Protein AF-A0A534L1S9-F1 (afdb_monomer_lite)

pLDDT: mean 87.45, std 19.12, range [35.06, 98.75]

Secondary structure (DSSP, 8-state):
-B---S-HHHHHHH-TTSPPHHHHHHHHHHHHHTT--EEEE--SPPP--TT--HHHHHHHHHHTTEEEEEE-----TTTHHHHHHHHHTT-TTHHHHTTTT-HHHHHHHHHHHHHHHHHTT-EEEETHHHHHHHTTS---PPP------

Structure (mmCIF, N/CA/C/O backbone):
data_AF-A0A534L1S9-F1
#
_entry.id   AF-A0A534L1S9-F1
#
loop_
_atom_site.group_PDB
_atom_site.id
_atom_site.type_symbol
_atom_site.label_atom_id
_atom_site.label_alt_id
_atom_site.label_comp_id
_atom_site.label_asym_id
_atom_site.label_entity_id
_atom_site.label_seq_id
_atom_site.pdbx_PDB_ins_code
_atom_site.Cartn_x
_atom_site.Cartn_y
_atom_site.Cartn_z
_atom_site.occupancy
_atom_site.B_iso_or_equiv
_atom_site.auth_seq_id
_atom_site.auth_comp_id
_atom_site.auth_asym_id
_atom_site.auth_atom_id
_atom_site.pdbx_PDB_model_num
ATOM 1 N N . MET A 1 1 ? 1.792 -2.959 10.060 1.00 95.06 1 MET A N 1
ATOM 2 C CA . MET A 1 1 ? 2.318 -3.907 9.050 1.00 95.06 1 MET A CA 1
ATOM 3 C C . MET A 1 1 ? 2.570 -3.169 7.739 1.00 95.06 1 MET A C 1
ATOM 5 O O . MET A 1 1 ? 1.811 -2.255 7.459 1.00 95.06 1 MET A O 1
ATOM 9 N N . SER A 1 2 ? 3.602 -3.512 6.959 1.00 96.62 2 SER A N 1
ATOM 10 C CA . SER A 1 2 ? 3.831 -2.890 5.638 1.00 96.62 2 SER A CA 1
ATOM 11 C C . SER A 1 2 ? 3.062 -3.623 4.535 1.00 96.62 2 SER A C 1
ATOM 13 O O . SER A 1 2 ? 3.198 -4.842 4.403 1.00 96.62 2 SER A O 1
ATOM 15 N N . VAL A 1 3 ? 2.268 -2.892 3.754 1.00 97.94 3 VAL A N 1
ATOM 16 C CA . VAL A 1 3 ? 1.510 -3.379 2.590 1.00 97.94 3 VAL A CA 1
ATOM 17 C C . VAL A 1 3 ? 1.558 -2.274 1.523 1.00 97.94 3 VAL A C 1
ATOM 19 O O . VAL A 1 3 ? 0.646 -1.461 1.465 1.00 97.94 3 VAL A O 1
ATOM 22 N N . PRO A 1 4 ? 2.641 -2.161 0.734 1.00 96.50 4 PRO A N 1
ATOM 23 C CA . PRO A 1 4 ? 2.834 -1.038 -0.196 1.00 96.50 4 PRO A CA 1
ATOM 24 C C . PRO A 1 4 ? 1.999 -1.132 -1.484 1.00 96.50 4 PRO A C 1
ATOM 26 O O . PRO A 1 4 ? 1.908 -0.162 -2.235 1.00 96.50 4 PRO A O 1
ATOM 29 N N . THR A 1 5 ? 1.407 -2.300 -1.743 1.00 97.25 5 THR A N 1
ATOM 30 C CA . THR A 1 5 ? 0.548 -2.606 -2.892 1.00 97.25 5 THR A CA 1
ATOM 31 C C . THR A 1 5 ? -0.425 -3.729 -2.532 1.00 97.25 5 THR A C 1
ATOM 33 O O . THR A 1 5 ? -0.144 -4.509 -1.618 1.00 97.25 5 THR A O 1
ATOM 36 N N . LEU A 1 6 ? -1.542 -3.830 -3.257 1.00 97.69 6 LEU A N 1
ATOM 37 C CA . LEU A 1 6 ? -2.399 -5.023 -3.269 1.00 97.69 6 LEU A CA 1
ATOM 38 C C . LEU A 1 6 ? -2.130 -5.944 -4.473 1.00 97.69 6 LEU A C 1
ATOM 40 O O . LEU A 1 6 ? -2.684 -7.037 -4.545 1.00 97.69 6 LEU A O 1
ATOM 44 N N . ASP A 1 7 ? -1.256 -5.544 -5.399 1.00 97.25 7 ASP A N 1
ATOM 45 C CA . ASP A 1 7 ? -0.786 -6.416 -6.474 1.00 97.25 7 ASP A CA 1
ATOM 46 C C . ASP A 1 7 ? 0.334 -7.332 -5.953 1.00 97.25 7 ASP A C 1
ATOM 48 O O . ASP A 1 7 ? 1.492 -6.930 -5.780 1.00 97.25 7 ASP A O 1
ATOM 52 N N . ASP A 1 8 ? -0.010 -8.596 -5.699 1.00 97.25 8 ASP A N 1
ATOM 53 C CA . ASP A 1 8 ? 0.944 -9.576 -5.190 1.00 97.25 8 ASP A CA 1
ATOM 54 C C . ASP A 1 8 ? 2.056 -9.910 -6.204 1.00 97.25 8 ASP A C 1
ATO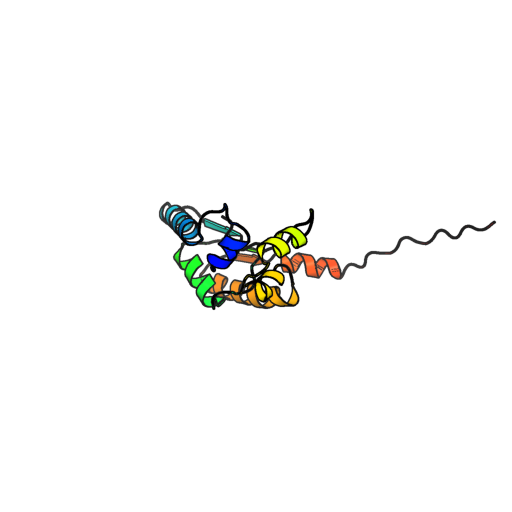M 56 O O . ASP A 1 8 ? 3.147 -10.309 -5.790 1.00 97.25 8 ASP A O 1
ATOM 60 N N . ARG A 1 9 ? 1.850 -9.685 -7.512 1.00 96.88 9 ARG A N 1
ATOM 61 C CA . ARG A 1 9 ? 2.900 -9.834 -8.537 1.00 96.88 9 ARG A CA 1
ATOM 62 C C . ARG A 1 9 ? 3.944 -8.732 -8.391 1.00 96.88 9 ARG A C 1
ATOM 64 O O . ARG A 1 9 ? 5.138 -9.023 -8.378 1.00 96.88 9 ARG A O 1
ATOM 71 N N . ALA A 1 10 ? 3.505 -7.488 -8.198 1.00 97.12 10 ALA A N 1
ATOM 72 C CA . ALA A 1 10 ? 4.401 -6.364 -7.938 1.00 97.12 10 ALA A CA 1
ATOM 73 C C . ALA A 1 10 ? 5.206 -6.571 -6.644 1.00 97.12 10 ALA A C 1
ATOM 75 O O . ALA A 1 10 ? 6.428 -6.397 -6.624 1.00 97.12 10 ALA A O 1
ATOM 76 N N . ARG A 1 11 ? 4.540 -7.038 -5.579 1.00 96.31 11 ARG A N 1
ATOM 77 C CA . ARG A 1 11 ? 5.200 -7.448 -4.330 1.00 96.31 11 ARG A CA 1
ATOM 78 C C . ARG A 1 11 ? 6.196 -8.589 -4.562 1.00 96.31 11 ARG A C 1
ATOM 80 O O . ARG A 1 11 ? 7.273 -8.547 -3.985 1.00 96.31 11 ARG A O 1
ATOM 87 N N . ALA A 1 12 ? 5.898 -9.577 -5.412 1.00 97.06 12 ALA A N 1
ATOM 88 C CA . ALA A 1 12 ? 6.819 -10.687 -5.708 1.00 97.06 12 ALA A CA 1
ATOM 89 C C . ALA A 1 12 ? 8.128 -10.234 -6.341 1.00 97.06 12 ALA A C 1
ATOM 91 O O . ALA A 1 12 ? 9.184 -10.776 -6.020 1.00 97.06 12 ALA A O 1
ATOM 92 N N . LEU A 1 13 ? 8.052 -9.243 -7.227 1.00 96.88 13 LEU A N 1
ATOM 93 C CA . LEU A 1 13 ? 9.214 -8.718 -7.932 1.00 96.88 13 LEU A CA 1
ATOM 94 C C . LEU A 1 13 ? 10.153 -7.962 -6.987 1.00 96.88 13 LEU A C 1
ATOM 96 O O . LEU A 1 13 ? 11.365 -8.179 -7.007 1.00 96.88 13 LEU A O 1
ATOM 100 N N . LEU A 1 14 ? 9.593 -7.082 -6.154 1.00 96.00 14 LEU A N 1
ATOM 101 C CA . LEU A 1 14 ? 10.373 -6.135 -5.350 1.00 96.00 14 LEU A CA 1
ATOM 102 C C . LEU A 1 14 ? 10.615 -6.601 -3.906 1.00 96.00 14 LEU A C 1
ATOM 104 O O . LEU A 1 14 ? 11.622 -6.237 -3.302 1.00 96.00 14 LEU A O 1
ATOM 108 N N . GLU A 1 15 ? 9.746 -7.456 -3.369 1.00 95.56 15 GLU A N 1
ATOM 109 C CA . GLU A 1 15 ? 9.815 -8.015 -2.014 1.00 95.56 15 GLU A CA 1
ATOM 110 C C . GLU A 1 15 ? 9.660 -9.556 -2.024 1.00 95.56 15 GLU A C 1
ATOM 112 O O . GLU A 1 15 ? 8.769 -10.096 -1.358 1.00 95.56 15 GLU A O 1
ATOM 117 N N . PRO A 1 16 ? 10.514 -10.311 -2.746 1.00 94.69 16 PRO A N 1
ATOM 118 C CA . PRO A 1 16 ? 10.322 -11.752 -2.972 1.00 94.69 16 PRO A CA 1
ATOM 119 C C . PRO A 1 16 ? 10.305 -12.595 -1.690 1.00 94.69 16 PRO A C 1
ATOM 121 O O . PRO A 1 16 ? 9.703 -13.663 -1.656 1.00 94.69 16 PRO A O 1
ATOM 124 N N . TRP A 1 17 ? 10.951 -12.113 -0.628 1.00 95.88 17 TRP A N 1
ATOM 125 C CA . TRP A 1 17 ? 11.043 -12.805 0.661 1.00 95.88 17 TRP A CA 1
ATOM 126 C C . TRP A 1 17 ? 9.963 -12.394 1.655 1.00 95.88 17 TRP A C 1
ATOM 128 O O . TRP A 1 17 ? 9.849 -12.983 2.728 1.00 95.88 17 TRP A O 1
ATOM 138 N N . ALA A 1 18 ? 9.195 -11.356 1.335 1.00 97.06 18 ALA A N 1
ATOM 139 C CA . ALA A 1 18 ? 8.140 -10.899 2.210 1.00 97.06 18 ALA A CA 1
ATOM 140 C C . ALA A 1 18 ? 6.875 -11.752 2.000 1.00 97.06 18 ALA A C 1
ATOM 142 O O . ALA A 1 18 ? 6.619 -12.200 0.879 1.00 97.06 18 ALA A O 1
ATOM 143 N N . PRO A 1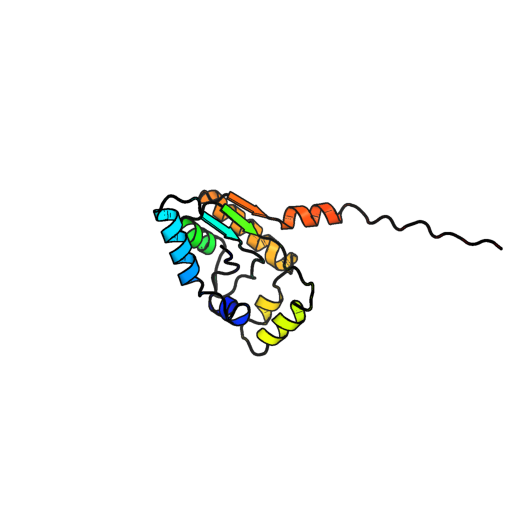 19 ? 6.050 -11.959 3.046 1.00 98.00 19 PRO A N 1
ATOM 144 C CA . PRO A 1 19 ? 4.828 -12.747 2.920 1.00 98.00 19 PRO A CA 1
ATOM 145 C C . PRO A 1 19 ? 3.916 -12.226 1.795 1.00 98.00 19 PRO A C 1
ATOM 147 O O . PRO A 1 19 ? 3.867 -11.001 1.600 1.00 98.00 19 PRO A O 1
ATOM 150 N N . PRO A 1 20 ? 3.165 -13.108 1.107 1.00 98.19 20 PRO A N 1
ATOM 151 C CA . PRO A 1 20 ? 2.156 -12.700 0.132 1.00 98.19 20 PRO A CA 1
ATOM 152 C C . PRO A 1 20 ? 1.150 -11.714 0.732 1.00 98.19 20 PRO A C 1
ATOM 154 O O . PRO A 1 20 ? 0.863 -11.774 1.934 1.00 98.19 20 PRO A O 1
ATOM 157 N N . ILE A 1 21 ? 0.591 -10.833 -0.097 1.00 97.94 21 ILE A N 1
ATOM 158 C CA . ILE A 1 21 ? -0.363 -9.800 0.333 1.00 97.94 21 ILE A CA 1
ATOM 159 C C . ILE A 1 21 ? -1.532 -10.413 1.115 1.00 97.94 21 ILE A C 1
ATOM 161 O O . ILE A 1 21 ? -1.819 -9.966 2.225 1.00 97.94 21 ILE A O 1
ATOM 165 N N . ASP A 1 22 ? -2.121 -11.505 0.632 1.00 98.00 22 ASP A N 1
ATOM 166 C CA . ASP A 1 22 ? -3.236 -12.170 1.317 1.00 98.00 22 ASP A CA 1
ATOM 167 C C . ASP A 1 22 ? -2.878 -12.655 2.727 1.00 98.00 22 ASP A C 1
ATOM 169 O O . ASP A 1 22 ? -3.700 -12.601 3.641 1.00 98.00 22 ASP A O 1
ATOM 173 N N . ALA A 1 23 ? -1.640 -13.112 2.944 1.00 98.50 23 ALA A N 1
ATOM 174 C CA . ALA A 1 23 ? -1.188 -13.516 4.273 1.00 98.50 23 ALA A CA 1
ATOM 175 C C . ALA A 1 23 ? -1.076 -12.309 5.218 1.00 98.50 23 ALA A C 1
ATOM 177 O O . ALA A 1 23 ? -1.426 -12.409 6.397 1.00 98.50 23 ALA A O 1
ATOM 178 N N . ARG A 1 24 ? -0.643 -11.153 4.697 1.00 98.50 24 ARG A N 1
ATOM 179 C CA . ARG A 1 24 ? -0.596 -9.886 5.440 1.00 98.50 24 ARG A CA 1
ATOM 180 C C . ARG A 1 24 ? -2.005 -9.413 5.813 1.00 98.50 24 ARG A C 1
ATOM 182 O O . ARG A 1 24 ? -2.238 -9.066 6.969 1.00 98.50 24 ARG A O 1
ATOM 189 N N . LEU A 1 25 ? -2.954 -9.472 4.877 1.00 98.62 25 LEU A N 1
ATOM 190 C CA . LEU A 1 25 ? -4.355 -9.101 5.110 1.00 98.62 25 LEU A CA 1
ATOM 191 C C . LEU A 1 25 ? -5.040 -10.022 6.127 1.00 98.62 25 LEU A C 1
ATOM 193 O O . LEU A 1 25 ? -5.690 -9.530 7.047 1.00 98.62 25 LEU A O 1
ATOM 197 N N . ARG A 1 26 ? -4.836 -11.345 6.039 1.00 98.56 26 ARG A N 1
ATOM 198 C CA . ARG A 1 26 ? -5.346 -12.287 7.053 1.00 98.56 26 ARG A CA 1
ATOM 199 C C . ARG A 1 26 ? -4.776 -12.011 8.441 1.00 98.56 26 ARG A C 1
ATOM 201 O O . ARG A 1 26 ? -5.505 -12.099 9.423 1.00 98.56 26 ARG A O 1
ATOM 208 N N . CYS A 1 27 ? -3.495 -11.657 8.530 1.00 98.56 27 CYS A N 1
ATOM 209 C CA . CYS A 1 27 ? -2.886 -11.269 9.799 1.00 98.56 27 CYS A CA 1
ATOM 210 C C . CYS A 1 27 ? -3.524 -9.988 10.360 1.00 98.56 27 CYS A C 1
ATOM 212 O O . CYS A 1 27 ? -3.892 -9.956 11.531 1.00 98.56 27 CYS A O 1
ATOM 214 N N . LEU A 1 28 ? -3.731 -8.960 9.529 1.00 98.62 28 LEU A N 1
ATOM 215 C CA . LEU A 1 28 ? -4.437 -7.738 9.937 1.00 98.62 28 LEU A CA 1
ATOM 216 C C . LEU A 1 28 ? -5.848 -8.041 10.449 1.00 98.62 28 LEU A C 1
ATOM 218 O O . LEU A 1 28 ? -6.201 -7.580 11.532 1.00 98.62 28 LEU A O 1
ATOM 222 N N . ARG A 1 29 ? -6.603 -8.878 9.730 1.00 98.75 29 ARG A N 1
ATOM 223 C CA . ARG A 1 29 ? -7.926 -9.337 10.158 1.00 98.75 29 ARG A CA 1
ATOM 224 C C . ARG A 1 29 ? -7.872 -10.011 11.525 1.00 98.75 29 ARG A C 1
ATOM 226 O O . ARG A 1 29 ? -8.586 -9.592 12.423 1.00 98.75 29 ARG A O 1
ATOM 233 N N . ALA A 1 30 ? -7.001 -11.004 11.700 1.00 98.75 30 ALA A N 1
ATOM 234 C CA . ALA A 1 30 ? -6.903 -11.752 12.952 1.00 98.75 30 ALA A CA 1
ATOM 235 C C . ALA A 1 30 ? -6.559 -10.848 14.150 1.00 98.75 30 ALA A C 1
ATOM 237 O O . ALA A 1 30 ? -7.088 -11.031 15.243 1.00 98.75 30 ALA A O 1
ATOM 238 N N . LEU A 1 31 ? -5.699 -9.844 13.944 1.00 98.69 31 LEU A N 1
ATOM 239 C CA . LEU A 1 31 ? -5.385 -8.849 14.971 1.00 98.69 31 LEU A CA 1
ATOM 240 C C . LEU A 1 31 ? -6.596 -7.959 15.289 1.00 98.69 31 LEU A C 1
ATOM 242 O O . LEU A 1 31 ? -6.854 -7.682 16.459 1.00 98.69 31 LEU A O 1
ATOM 246 N N . ALA A 1 32 ? -7.339 -7.524 14.270 1.00 98.62 32 ALA A N 1
ATOM 247 C CA . ALA A 1 32 ? -8.544 -6.720 14.452 1.00 98.62 32 ALA A CA 1
ATOM 248 C C . ALA A 1 32 ? -9.655 -7.504 15.172 1.00 98.62 32 ALA A C 1
ATOM 250 O O . ALA A 1 32 ? -10.261 -6.976 16.103 1.00 98.62 32 ALA A O 1
ATOM 251 N N . ASP A 1 33 ? -9.870 -8.768 14.803 1.00 98.56 33 ASP A N 1
ATOM 252 C CA . ASP A 1 33 ? -10.853 -9.661 15.430 1.00 98.56 33 ASP A CA 1
ATOM 253 C C . ASP A 1 33 ? -10.505 -9.946 16.902 1.00 98.56 33 ASP A C 1
ATOM 255 O O . ASP A 1 33 ? -11.391 -10.128 17.734 1.00 98.56 33 ASP A O 1
ATOM 259 N N . ALA A 1 34 ? -9.215 -9.904 17.253 1.00 98.62 34 ALA A N 1
ATOM 260 C CA . ALA A 1 34 ? -8.733 -9.962 18.634 1.00 98.62 34 ALA A CA 1
ATOM 261 C C . ALA A 1 34 ? -8.882 -8.630 19.407 1.00 98.62 34 ALA A C 1
ATOM 263 O O . ALA A 1 34 ? -8.424 -8.521 20.544 1.00 98.62 34 ALA A O 1
ATOM 264 N N . GLY A 1 35 ? -9.494 -7.604 18.807 1.00 98.38 35 GLY A N 1
ATOM 265 C CA . GLY A 1 35 ? -9.736 -6.298 19.425 1.00 98.38 35 GLY A CA 1
ATOM 266 C C . GLY A 1 35 ? -8.551 -5.328 19.370 1.00 98.38 35 GLY A C 1
ATOM 267 O O . GLY A 1 35 ? -8.592 -4.277 20.013 1.00 98.38 35 GLY A O 1
ATOM 268 N N . LEU A 1 36 ? -7.488 -5.637 18.618 1.00 98.44 36 LEU A N 1
ATOM 269 C CA . LEU A 1 36 ? -6.333 -4.747 18.490 1.00 98.44 36 LEU A CA 1
ATOM 270 C C . LEU A 1 36 ? -6.589 -3.652 17.450 1.00 98.44 36 LEU A C 1
ATOM 272 O O . LEU A 1 36 ? -7.112 -3.893 16.364 1.00 98.44 36 LEU A O 1
ATOM 276 N N . THR A 1 37 ? -6.137 -2.430 17.744 1.00 98.00 37 THR A N 1
ATOM 277 C CA . THR A 1 37 ? -6.114 -1.353 16.744 1.00 98.00 37 THR A CA 1
ATOM 278 C C . THR A 1 37 ? -5.017 -1.632 15.723 1.00 98.00 37 THR A C 1
ATOM 280 O O . THR A 1 37 ? -3.829 -1.548 16.035 1.00 98.00 37 THR A O 1
ATOM 283 N N . THR A 1 38 ? -5.405 -1.941 14.491 1.00 98.31 38 THR A N 1
ATOM 284 C CA . THR A 1 38 ? -4.466 -2.306 13.430 1.00 98.31 38 THR A CA 1
ATOM 285 C C . THR A 1 38 ? -4.038 -1.105 12.589 1.00 98.31 38 THR A C 1
ATOM 287 O O . THR A 1 38 ? -4.767 -0.123 12.398 1.00 98.31 38 THR A O 1
ATOM 290 N N . PHE A 1 39 ? -2.806 -1.193 12.086 1.00 97.50 39 PHE A N 1
ATOM 291 C CA . PHE A 1 39 ? -2.131 -0.129 11.354 1.00 97.50 39 PHE A CA 1
ATOM 292 C C . PHE A 1 39 ? -1.388 -0.667 10.132 1.00 97.50 39 PHE A C 1
ATOM 294 O O . PHE A 1 39 ? -0.664 -1.670 10.229 1.00 97.50 39 PHE A O 1
ATOM 301 N N . VAL A 1 40 ? -1.501 0.044 9.010 1.00 98.25 40 VAL A N 1
ATOM 302 C CA . VAL A 1 40 ? -0.830 -0.282 7.747 1.00 98.25 40 VAL A CA 1
ATOM 303 C C . VAL A 1 40 ? 0.098 0.840 7.290 1.00 98.25 40 VAL A C 1
ATOM 305 O O . VAL A 1 40 ? -0.278 2.005 7.235 1.00 98.25 40 VAL A O 1
ATOM 308 N N . GLY A 1 41 ? 1.321 0.471 6.917 1.00 98.00 41 GLY A N 1
ATOM 309 C CA . GLY A 1 41 ? 2.186 1.307 6.096 1.00 98.00 41 GLY A CA 1
ATOM 310 C C . GLY A 1 41 ? 1.983 0.982 4.628 1.00 98.00 41 GLY A C 1
ATOM 311 O O . GLY A 1 41 ? 2.434 -0.066 4.173 1.00 98.00 41 GLY A O 1
ATOM 312 N N . PHE A 1 42 ? 1.337 1.885 3.902 1.00 97.31 42 PHE A N 1
ATOM 313 C CA . PHE A 1 42 ? 1.229 1.863 2.447 1.00 97.31 42 PHE A CA 1
ATOM 314 C C . PHE A 1 42 ? 2.434 2.624 1.867 1.00 97.31 42 PHE A C 1
ATOM 316 O O . PHE A 1 42 ? 2.306 3.735 1.355 1.00 97.31 42 PHE A O 1
ATOM 323 N N . ALA A 1 43 ? 3.642 2.105 2.127 1.00 94.81 43 ALA A N 1
ATOM 324 C CA . ALA A 1 43 ? 4.884 2.881 2.129 1.00 94.81 43 ALA A CA 1
ATOM 325 C C . ALA A 1 43 ? 6.127 2.080 1.652 1.00 94.81 43 ALA A C 1
ATOM 327 O O . ALA A 1 43 ? 6.512 1.128 2.334 1.00 94.81 43 ALA A O 1
ATOM 328 N N . PRO A 1 44 ? 6.827 2.518 0.586 1.00 93.44 44 PRO A N 1
ATOM 329 C CA . PRO A 1 44 ? 6.346 3.513 -0.370 1.00 93.44 44 PRO A CA 1
ATOM 330 C C . PRO A 1 44 ? 5.068 3.006 -1.036 1.00 93.44 44 PRO A C 1
ATOM 332 O O . PRO A 1 44 ? 4.918 1.807 -1.239 1.00 93.44 44 PRO A O 1
ATOM 335 N N . ALA A 1 45 ? 4.140 3.902 -1.351 1.00 94.88 45 ALA A N 1
ATOM 336 C CA . ALA A 1 45 ? 2.999 3.523 -2.173 1.00 94.88 45 ALA A CA 1
ATOM 337 C C . ALA A 1 45 ? 3.513 3.098 -3.555 1.00 94.88 45 ALA A C 1
ATOM 339 O O . ALA A 1 45 ? 4.268 3.846 -4.184 1.00 94.88 45 ALA A O 1
ATOM 340 N N . TYR A 1 46 ? 3.143 1.903 -4.015 1.00 95.06 46 TYR A N 1
ATOM 341 C CA . TYR A 1 46 ? 3.429 1.514 -5.393 1.00 95.06 46 TYR A CA 1
ATOM 342 C C . TYR A 1 46 ? 2.403 2.170 -6.323 1.00 95.06 46 TYR A C 1
ATOM 344 O O . TYR A 1 46 ? 1.238 2.309 -5.935 1.00 95.06 46 TYR A O 1
ATOM 352 N N . PRO A 1 47 ? 2.794 2.551 -7.551 1.00 91.06 47 PRO A N 1
ATOM 353 C CA . PRO A 1 47 ? 1.845 2.916 -8.590 1.00 91.06 47 PRO A CA 1
ATOM 354 C C . PRO A 1 47 ? 0.785 1.819 -8.776 1.00 91.06 47 PRO A C 1
ATOM 356 O O . PRO A 1 47 ? 1.111 0.630 -8.649 1.00 91.06 47 PRO A O 1
ATOM 359 N N . PRO A 1 48 ? -0.479 2.192 -9.050 1.00 85.50 48 PRO A N 1
ATOM 360 C CA . PRO A 1 48 ? -1.556 1.227 -9.208 1.00 85.50 48 PRO A CA 1
ATOM 361 C C . PRO A 1 48 ? -1.271 0.308 -10.394 1.00 85.50 48 PRO A C 1
ATOM 363 O O . PRO A 1 48 ? -1.295 0.719 -11.549 1.00 85.50 48 PRO A O 1
ATOM 366 N N . THR A 1 49 ? -1.007 -0.952 -10.080 1.00 91.69 49 THR A N 1
ATOM 367 C CA . THR A 1 49 ? -0.837 -2.066 -11.017 1.00 91.69 49 THR A CA 1
ATOM 368 C C . THR A 1 49 ? -2.002 -3.039 -10.830 1.00 91.69 49 THR A C 1
ATOM 370 O O . THR A 1 49 ? -2.776 -2.908 -9.879 1.00 91.69 49 THR A O 1
ATOM 373 N N . GLY A 1 50 ? -2.220 -3.958 -11.774 1.00 86.44 50 GLY A N 1
ATOM 374 C CA . GLY A 1 50 ? -3.275 -4.975 -11.649 1.00 86.44 50 GLY A CA 1
ATOM 375 C C . GLY A 1 50 ? -4.717 -4.438 -11.634 1.00 86.44 50 GLY A C 1
ATOM 376 O O . GLY A 1 50 ? -5.629 -5.166 -11.258 1.00 86.44 50 GLY A O 1
ATOM 377 N N . GLY A 1 51 ? -4.937 -3.178 -12.033 1.00 91.12 51 GLY A N 1
ATOM 378 C CA . GLY A 1 51 ? -6.268 -2.561 -12.097 1.00 91.12 51 GLY A CA 1
ATOM 379 C C . GLY A 1 51 ? -6.835 -2.085 -10.755 1.00 91.12 51 GLY A C 1
ATOM 380 O O . GLY A 1 51 ? -8.015 -1.746 -10.688 1.00 91.12 51 GLY A O 1
ATOM 381 N N . TRP A 1 52 ? -6.026 -2.038 -9.692 1.00 95.62 52 TRP A N 1
ATOM 382 C CA . TRP A 1 52 ? -6.475 -1.581 -8.378 1.00 95.62 52 TRP A CA 1
ATOM 383 C C . TRP A 1 52 ? -6.770 -0.077 -8.356 1.00 95.62 52 TRP A C 1
ATOM 385 O O . TRP A 1 52 ? -5.886 0.754 -8.570 1.00 95.62 52 TRP A O 1
ATOM 395 N N . SER A 1 53 ? -8.010 0.280 -8.026 1.00 96.69 53 SER A N 1
ATOM 396 C CA . SER A 1 53 ? -8.409 1.665 -7.761 1.00 96.69 53 SER A CA 1
ATOM 397 C C . SER A 1 53 ? -8.253 2.041 -6.279 1.00 96.69 53 SER A C 1
ATOM 399 O O . SER A 1 53 ? -8.310 1.166 -5.408 1.00 96.69 53 SER A O 1
ATOM 401 N N . PRO A 1 54 ? -8.143 3.344 -5.948 1.00 97.50 54 PRO A N 1
ATOM 402 C CA . PRO A 1 54 ? -8.124 3.806 -4.559 1.00 97.50 54 PRO A CA 1
ATOM 403 C C . PRO A 1 54 ? -9.322 3.326 -3.728 1.00 97.50 54 PRO A C 1
ATOM 405 O O . PRO A 1 54 ? -9.148 2.935 -2.578 1.00 97.50 54 PRO A O 1
ATOM 408 N N . ASN A 1 55 ? -10.523 3.313 -4.321 1.00 98.25 55 ASN A N 1
ATOM 409 C CA . ASN A 1 55 ? -11.745 2.858 -3.658 1.00 98.25 55 ASN A CA 1
ATOM 410 C C . ASN A 1 55 ? -11.644 1.378 -3.262 1.00 98.25 55 ASN A C 1
ATOM 412 O O . ASN A 1 55 ? -11.845 1.044 -2.100 1.00 98.25 55 ASN A O 1
ATOM 416 N N . GLN A 1 56 ? -11.254 0.510 -4.204 1.00 98.31 56 GLN A N 1
ATOM 417 C CA . GLN A 1 56 ? -11.089 -0.925 -3.941 1.00 98.31 56 GLN A CA 1
ATOM 418 C C . GLN A 1 56 ? -10.010 -1.196 -2.888 1.00 98.31 56 GLN A C 1
ATOM 420 O O . GLN A 1 56 ? -10.179 -2.061 -2.036 1.00 98.31 56 GLN A O 1
ATOM 425 N N . ILE A 1 57 ? -8.904 -0.450 -2.922 1.00 98.38 57 ILE A N 1
ATOM 426 C CA . ILE A 1 57 ? -7.842 -0.591 -1.920 1.00 98.38 57 ILE A CA 1
ATOM 427 C C . ILE A 1 57 ? -8.360 -0.204 -0.531 1.00 98.38 57 ILE A C 1
ATOM 429 O O . ILE A 1 57 ? -8.109 -0.917 0.443 1.00 98.38 57 ILE A O 1
ATOM 433 N N . ALA A 1 58 ? -9.091 0.907 -0.431 1.00 98.56 58 ALA A N 1
ATOM 434 C CA . ALA A 1 58 ? -9.685 1.341 0.824 1.00 98.56 58 ALA A CA 1
ATOM 435 C C . ALA A 1 58 ? -10.715 0.325 1.347 1.00 98.56 58 ALA A C 1
ATOM 437 O O . ALA A 1 58 ? -10.704 0.046 2.545 1.00 98.56 58 ALA A O 1
ATOM 438 N N . ASP A 1 59 ? -11.541 -0.260 0.468 1.00 98.75 59 ASP A N 1
ATOM 439 C CA . ASP A 1 59 ? -12.471 -1.346 0.809 1.00 98.75 59 ASP A CA 1
ATOM 440 C C . ASP A 1 59 ? -11.724 -2.534 1.418 1.00 98.75 59 ASP A C 1
ATOM 442 O O . ASP A 1 59 ? -12.018 -2.921 2.544 1.00 98.75 59 ASP A O 1
ATOM 446 N N . VAL A 1 60 ? -10.683 -3.042 0.753 1.00 98.69 60 VAL A N 1
ATOM 447 C CA . VAL A 1 60 ? -9.909 -4.199 1.239 1.00 98.69 60 VAL A CA 1
ATOM 448 C C . VAL A 1 60 ? -9.298 -3.948 2.621 1.00 98.69 60 VAL A C 1
ATOM 450 O O . VAL A 1 60 ? -9.339 -4.818 3.496 1.00 98.69 60 VAL A O 1
ATOM 453 N N . PHE A 1 61 ? -8.727 -2.765 2.859 1.00 98.62 61 PHE A N 1
ATOM 454 C CA . PHE A 1 61 ? -8.142 -2.453 4.165 1.00 98.62 61 PHE A CA 1
ATOM 455 C C . PHE A 1 61 ? -9.198 -2.222 5.250 1.00 98.62 61 PHE A C 1
ATOM 457 O O . PHE A 1 61 ? -8.999 -2.656 6.389 1.00 98.62 61 PHE A O 1
ATOM 464 N N . ALA A 1 62 ? -10.308 -1.566 4.913 1.00 98.69 62 ALA A N 1
ATOM 465 C CA . ALA A 1 62 ? -11.418 -1.355 5.835 1.00 98.69 62 ALA A CA 1
ATOM 466 C C . ALA A 1 62 ? -12.054 -2.684 6.227 1.00 98.69 62 ALA A C 1
ATOM 468 O O . ALA A 1 62 ? -12.261 -2.933 7.418 1.00 98.69 62 ALA A O 1
ATOM 469 N N . GLU A 1 63 ? -12.274 -3.553 5.237 1.00 98.62 63 GLU A N 1
ATOM 470 C CA . GLU A 1 63 ? -12.686 -4.925 5.442 1.00 98.62 63 GLU A CA 1
ATOM 471 C C . GLU A 1 63 ? -11.716 -5.561 6.414 1.00 98.62 63 GLU A C 1
ATOM 473 O O . GLU A 1 63 ? -12.166 -5.840 7.512 1.00 98.62 63 GLU A O 1
ATOM 478 N N . ALA A 1 64 ? -10.412 -5.657 6.127 1.00 98.56 64 ALA A N 1
ATOM 479 C CA . ALA A 1 64 ? -9.394 -6.259 7.005 1.00 98.56 64 ALA A CA 1
ATOM 480 C C . ALA A 1 64 ? -9.269 -5.649 8.425 1.00 98.56 64 ALA A C 1
ATOM 482 O O . ALA A 1 64 ? -8.450 -6.108 9.221 1.00 98.56 64 ALA A O 1
ATOM 483 N N . GLY A 1 65 ? -10.070 -4.637 8.765 1.00 98.56 65 GLY A N 1
ATOM 484 C CA . GLY A 1 65 ? -10.183 -4.071 10.103 1.00 98.56 65 GLY A CA 1
ATOM 485 C C . GLY A 1 65 ? -9.154 -2.987 10.393 1.00 98.56 65 GLY A C 1
ATOM 486 O O . GLY A 1 65 ? -9.002 -2.604 11.553 1.00 98.56 65 GLY A O 1
ATOM 487 N N . VAL A 1 66 ? -8.456 -2.487 9.367 1.00 98.69 66 VAL A N 1
ATOM 488 C CA . VAL A 1 66 ? -7.466 -1.411 9.496 1.00 98.69 66 VAL A CA 1
ATOM 489 C C . VAL A 1 66 ? -8.130 -0.153 10.039 1.00 98.69 66 VAL A C 1
ATOM 491 O O . VAL A 1 66 ? -9.208 0.229 9.596 1.00 98.69 66 VAL A O 1
ATOM 494 N N . LYS A 1 67 ? -7.485 0.503 11.010 1.00 98.62 67 LYS A N 1
ATOM 495 C CA . LYS A 1 67 ? -7.958 1.781 11.576 1.00 98.62 67 LYS A CA 1
ATOM 496 C C . LYS A 1 67 ? -7.043 2.951 11.284 1.00 98.62 67 LYS A C 1
ATOM 498 O O . LYS A 1 67 ? -7.469 4.098 11.373 1.00 98.62 67 LYS A O 1
ATOM 503 N N . LYS A 1 68 ? -5.783 2.671 10.965 1.00 98.56 68 LYS A N 1
ATOM 504 C CA . LYS A 1 68 ? -4.774 3.693 10.714 1.00 98.56 68 LYS A CA 1
ATOM 505 C C . LYS A 1 68 ? -3.914 3.294 9.521 1.00 98.56 68 LYS A C 1
ATOM 507 O O . LYS A 1 68 ? -3.471 2.149 9.428 1.00 98.56 68 LYS A O 1
ATOM 512 N N . MET A 1 69 ? -3.629 4.245 8.648 1.00 98.50 69 MET A N 1
ATOM 513 C CA . MET A 1 69 ? -2.770 4.070 7.489 1.00 98.50 69 MET A CA 1
ATOM 514 C C . MET A 1 69 ? -1.811 5.247 7.354 1.00 98.50 69 MET A C 1
ATOM 516 O O . MET A 1 69 ? -2.134 6.378 7.712 1.00 98.50 69 MET A O 1
ATOM 520 N N . PHE A 1 70 ? -0.618 4.992 6.832 1.00 96.62 70 PHE A N 1
ATOM 521 C CA . PHE A 1 70 ? 0.284 6.058 6.418 1.00 96.62 70 PHE A CA 1
ATOM 522 C C . PHE A 1 70 ? 1.024 5.706 5.138 1.00 96.62 70 PHE A C 1
ATOM 524 O O . PHE A 1 70 ? 1.211 4.530 4.823 1.00 96.62 70 PHE A O 1
ATOM 531 N N . THR A 1 71 ? 1.515 6.734 4.456 1.00 95.12 71 THR A N 1
ATOM 532 C CA . THR A 1 71 ? 2.474 6.587 3.361 1.00 95.12 71 THR A CA 1
ATOM 533 C C . THR A 1 71 ? 3.683 7.504 3.543 1.00 95.12 71 THR A C 1
ATOM 535 O O . THR A 1 71 ? 3.642 8.453 4.328 1.00 95.12 71 THR A O 1
ATOM 538 N N . ARG A 1 72 ? 4.764 7.220 2.811 1.00 91.38 72 ARG A N 1
ATOM 539 C CA . ARG A 1 72 ? 5.957 8.067 2.665 1.00 91.38 72 ARG A CA 1
ATOM 540 C C . ARG A 1 72 ? 6.634 7.789 1.325 1.00 91.38 72 ARG A C 1
ATOM 542 O O . ARG A 1 72 ? 6.453 6.712 0.762 1.00 91.38 72 ARG A O 1
ATOM 549 N N . SER A 1 73 ? 7.459 8.72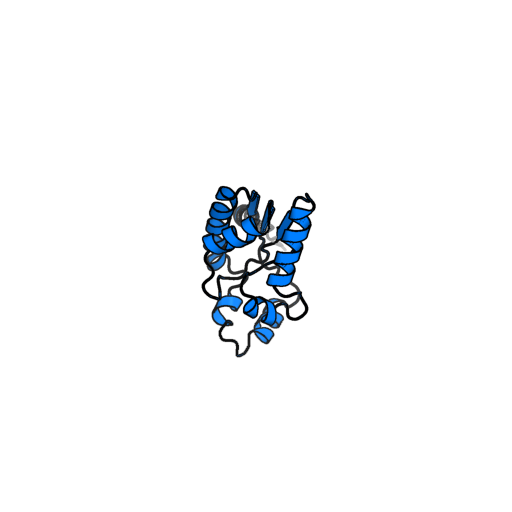1 0.853 1.00 87.50 73 SER A N 1
ATOM 550 C CA . SER A 1 73 ? 8.267 8.524 -0.359 1.00 87.50 73 SER A CA 1
ATOM 551 C C . SER A 1 73 ? 9.280 7.400 -0.194 1.00 87.50 73 SER A C 1
ATOM 553 O O . SER A 1 73 ? 9.746 7.123 0.918 1.00 87.50 73 SER A O 1
ATOM 555 N N . LEU A 1 74 ? 9.650 6.801 -1.327 1.00 89.94 74 LEU A N 1
ATOM 556 C CA . LEU A 1 74 ? 10.792 5.904 -1.407 1.00 89.94 74 LEU A CA 1
ATOM 557 C C . LEU A 1 74 ? 12.049 6.639 -0.923 1.00 89.94 74 LEU A C 1
ATOM 559 O O . LEU A 1 74 ? 12.304 7.787 -1.288 1.00 89.94 74 LEU A O 1
ATOM 563 N N . ASP A 1 75 ? 12.825 5.971 -0.080 1.00 88.12 75 ASP A N 1
ATOM 564 C CA . ASP A 1 75 ? 14.156 6.422 0.299 1.00 88.12 75 ASP A CA 1
ATOM 565 C C . ASP A 1 75 ? 15.161 5.778 -0.658 1.00 88.12 75 ASP A C 1
ATOM 567 O O . ASP A 1 75 ? 15.402 4.577 -0.582 1.00 88.12 75 ASP A O 1
ATOM 571 N N . ALA A 1 76 ? 15.693 6.566 -1.591 1.00 83.44 76 ALA A N 1
ATOM 572 C CA . ALA A 1 76 ? 16.533 6.071 -2.681 1.00 83.44 76 ALA A CA 1
ATOM 573 C C . ALA A 1 76 ? 18.013 5.864 -2.293 1.00 83.44 76 ALA A C 1
ATOM 575 O O . ALA A 1 76 ? 18.848 5.587 -3.155 1.00 83.44 76 ALA A O 1
ATOM 576 N N . ARG A 1 77 ? 18.375 6.018 -1.013 1.00 87.94 77 ARG A N 1
ATOM 577 C CA . ARG A 1 77 ? 19.759 5.819 -0.554 1.00 87.94 77 ARG A CA 1
ATOM 578 C C . ARG A 1 77 ? 20.211 4.370 -0.761 1.00 87.94 77 ARG A C 1
ATOM 580 O O . ARG A 1 77 ? 19.404 3.452 -0.741 1.00 87.94 77 ARG A O 1
ATOM 587 N N . TRP A 1 78 ? 21.524 4.171 -0.893 1.00 89.12 78 TRP A N 1
ATOM 588 C CA . TRP A 1 78 ? 22.172 2.847 -0.930 1.00 89.12 78 TRP A CA 1
ATOM 589 C C . TRP A 1 78 ? 21.840 1.969 -2.148 1.00 89.12 78 TRP A C 1
ATOM 591 O O . TRP A 1 78 ? 21.805 0.746 -2.038 1.00 89.12 78 TRP A O 1
ATOM 601 N N . GLY A 1 79 ? 21.637 2.577 -3.317 1.00 89.56 79 GLY A N 1
ATOM 602 C CA . GLY A 1 79 ? 21.510 1.833 -4.575 1.00 89.56 79 GLY A CA 1
ATOM 603 C C . GLY A 1 79 ? 20.145 1.161 -4.778 1.00 89.56 79 GLY A C 1
ATOM 604 O O . GLY A 1 79 ? 20.031 0.157 -5.484 1.00 89.56 79 GLY A O 1
ATOM 605 N N . VAL A 1 80 ? 19.106 1.665 -4.100 1.00 90.38 80 VAL A N 1
ATOM 606 C CA . VAL A 1 80 ? 17.744 1.113 -4.167 1.00 90.38 80 VAL A CA 1
ATOM 607 C C . VAL A 1 80 ? 17.199 1.155 -5.592 1.00 90.38 80 VAL A C 1
ATOM 609 O O . VAL A 1 80 ? 16.604 0.176 -6.036 1.00 90.38 80 VAL A O 1
ATOM 612 N N . ALA A 1 81 ? 17.434 2.245 -6.325 1.00 89.69 81 ALA A N 1
ATOM 613 C CA . ALA A 1 81 ? 16.941 2.399 -7.691 1.00 89.69 81 ALA A CA 1
ATOM 614 C C . ALA A 1 81 ? 17.540 1.341 -8.635 1.00 89.69 81 ALA A C 1
ATOM 616 O O . ALA A 1 81 ? 16.814 0.693 -9.385 1.00 89.69 81 ALA A O 1
ATOM 617 N N . GLU A 1 82 ? 18.846 1.102 -8.545 1.00 92.00 82 GLU A N 1
ATOM 618 C CA . GLU A 1 82 ? 19.571 0.110 -9.336 1.00 92.00 82 GLU A CA 1
ATOM 619 C C . GLU A 1 82 ? 19.127 -1.316 -8.985 1.00 92.00 82 GLU A C 1
ATOM 621 O O . GLU A 1 82 ? 18.918 -2.150 -9.871 1.00 92.00 82 GLU A O 1
ATOM 626 N N . ALA A 1 83 ? 18.932 -1.599 -7.693 1.00 92.38 83 ALA A N 1
ATOM 627 C CA . ALA A 1 83 ? 18.425 -2.888 -7.234 1.00 92.38 83 ALA A CA 1
ATOM 628 C C . ALA A 1 83 ? 16.998 -3.156 -7.739 1.00 92.38 83 ALA A C 1
ATOM 630 O O . ALA A 1 83 ? 16.704 -4.272 -8.176 1.00 92.38 83 ALA A O 1
ATOM 631 N N . MET A 1 84 ? 16.128 -2.141 -7.714 1.00 94.31 84 MET A N 1
ATOM 632 C CA . MET A 1 84 ? 14.776 -2.224 -8.268 1.00 94.31 84 MET A CA 1
ATOM 633 C C . MET A 1 84 ? 14.813 -2.432 -9.781 1.00 94.31 84 MET A C 1
ATOM 635 O O . MET A 1 84 ? 14.197 -3.376 -10.265 1.00 94.31 84 MET A O 1
ATOM 639 N N . ALA A 1 85 ? 15.590 -1.636 -10.520 1.00 93.31 85 ALA A N 1
ATOM 640 C CA . ALA A 1 85 ? 15.721 -1.766 -11.971 1.00 93.31 85 ALA A CA 1
ATOM 641 C C . ALA A 1 85 ? 16.130 -3.190 -12.384 1.00 93.31 85 ALA A C 1
ATOM 643 O O . ALA A 1 85 ? 15.509 -3.781 -13.263 1.00 93.31 85 ALA A O 1
ATOM 644 N N . LYS A 1 86 ? 17.092 -3.798 -11.677 1.00 95.12 86 LYS A N 1
ATOM 645 C CA . LYS A 1 86 ? 17.511 -5.186 -11.924 1.00 95.12 86 LYS A CA 1
ATOM 646 C C . LYS A 1 86 ? 16.399 -6.215 -11.680 1.00 95.12 86 LYS A C 1
ATOM 648 O O . LYS A 1 86 ? 16.372 -7.246 -12.340 1.00 95.12 86 LYS A O 1
ATOM 653 N N . ARG A 1 87 ? 15.512 -5.981 -10.707 1.00 95.12 87 ARG A N 1
ATOM 654 C CA . ARG A 1 87 ? 14.369 -6.870 -10.417 1.00 95.12 87 ARG A CA 1
ATOM 655 C C . ARG A 1 87 ? 13.222 -6.707 -11.407 1.00 95.12 87 ARG A C 1
ATOM 657 O O . ARG A 1 87 ? 12.447 -7.641 -11.578 1.00 95.12 87 ARG A O 1
ATOM 664 N N . LEU A 1 88 ? 13.107 -5.528 -12.006 1.00 95.69 88 LEU A N 1
ATOM 665 C CA . LEU A 1 88 ? 12.067 -5.199 -12.972 1.00 95.69 88 LEU A CA 1
ATOM 666 C C . LEU A 1 88 ? 12.443 -5.582 -14.408 1.00 95.69 88 LEU A C 1
ATOM 668 O O . LEU A 1 88 ? 11.562 -5.602 -15.261 1.00 95.69 88 LEU A O 1
ATOM 672 N N . ASP A 1 89 ? 13.709 -5.901 -14.679 1.00 95.12 89 ASP A N 1
ATOM 673 C CA . ASP A 1 89 ? 14.170 -6.279 -16.015 1.00 95.12 89 ASP A CA 1
ATOM 674 C C . ASP A 1 89 ? 13.352 -7.446 -16.602 1.00 95.12 89 ASP A C 1
ATOM 676 O O . ASP A 1 89 ? 13.152 -8.480 -15.961 1.00 95.12 89 ASP A O 1
ATOM 680 N N . GLY A 1 90 ? 12.829 -7.247 -17.814 1.00 94.31 90 GLY A N 1
ATOM 681 C CA . GLY A 1 90 ? 11.958 -8.201 -18.510 1.00 94.31 90 GLY A CA 1
ATOM 682 C C . GLY A 1 90 ? 10.528 -8.347 -17.966 1.00 94.31 90 GLY A C 1
ATOM 683 O O . GLY A 1 90 ? 9.770 -9.155 -18.500 1.00 94.31 90 GLY A O 1
ATOM 684 N N . SER A 1 91 ? 10.133 -7.592 -16.935 1.00 96.06 91 SER A N 1
ATOM 685 C CA . SER A 1 91 ? 8.775 -7.632 -16.377 1.00 96.06 91 SER A CA 1
ATOM 686 C C . SER A 1 91 ? 7.798 -6.752 -17.160 1.00 96.06 91 SER A C 1
ATOM 688 O O . SER A 1 91 ? 8.112 -5.618 -17.521 1.00 96.06 91 SER A O 1
ATOM 690 N N . ASP A 1 92 ? 6.564 -7.223 -17.334 1.00 96.00 92 ASP A N 1
ATOM 691 C CA . ASP A 1 92 ? 5.459 -6.426 -17.878 1.00 96.00 92 ASP A CA 1
ATOM 692 C C . ASP A 1 92 ? 5.029 -5.284 -16.940 1.00 96.00 92 ASP A C 1
ATOM 694 O O . ASP A 1 92 ? 4.449 -4.300 -17.390 1.00 96.00 92 ASP A O 1
ATOM 698 N N . LEU A 1 93 ? 5.372 -5.370 -15.649 1.00 96.50 93 LEU A N 1
ATOM 699 C CA . LEU A 1 93 ? 5.115 -4.328 -14.648 1.00 96.50 93 LEU A CA 1
ATOM 700 C C . LEU A 1 93 ? 6.240 -3.286 -14.549 1.00 96.50 93 LEU A C 1
ATOM 702 O O . LEU A 1 93 ? 6.149 -2.359 -13.743 1.00 96.50 93 LEU A O 1
ATOM 706 N N . ALA A 1 94 ? 7.320 -3.425 -15.327 1.00 95.44 94 ALA A N 1
ATOM 707 C CA . ALA A 1 94 ? 8.515 -2.595 -15.183 1.00 95.44 94 ALA A CA 1
ATOM 708 C C . ALA A 1 94 ? 8.227 -1.099 -15.357 1.00 95.44 94 ALA A C 1
ATOM 710 O O . ALA A 1 94 ? 8.680 -0.292 -14.548 1.00 95.44 94 ALA A O 1
ATOM 711 N N . ALA A 1 95 ? 7.446 -0.733 -16.378 1.00 93.44 95 ALA A N 1
ATOM 712 C CA . ALA A 1 95 ? 7.137 0.662 -16.685 1.00 93.44 95 ALA A CA 1
ATOM 713 C C . ALA A 1 95 ? 6.375 1.357 -15.548 1.00 93.44 95 ALA A C 1
ATOM 715 O O . ALA A 1 95 ? 6.632 2.524 -15.256 1.00 93.44 95 ALA A O 1
ATOM 716 N N . ASP A 1 96 ? 5.468 0.638 -14.886 1.00 94.38 96 ASP A N 1
ATOM 717 C CA . ASP A 1 96 ? 4.693 1.183 -13.776 1.00 94.38 96 ASP A CA 1
ATOM 718 C C . ASP A 1 96 ? 5.511 1.207 -12.489 1.00 94.38 96 ASP A C 1
ATOM 720 O O . ASP A 1 96 ? 5.594 2.242 -11.833 1.00 94.38 96 ASP A O 1
ATOM 724 N N . LEU A 1 97 ? 6.188 0.107 -12.147 1.00 95.12 97 LEU A N 1
ATOM 725 C CA . LEU A 1 97 ? 6.955 0.006 -10.903 1.00 95.12 97 LEU A CA 1
ATOM 726 C C . LEU A 1 97 ? 8.236 0.854 -10.910 1.00 95.12 97 LEU A C 1
ATOM 728 O O . LEU A 1 97 ? 8.707 1.247 -9.844 1.00 95.12 97 LEU A O 1
ATOM 732 N N . ALA A 1 98 ? 8.765 1.219 -12.080 1.00 92.50 98 ALA A N 1
ATOM 733 C CA . ALA A 1 98 ? 9.846 2.199 -12.188 1.00 92.50 98 ALA A CA 1
ATOM 734 C C . ALA A 1 98 ? 9.435 3.601 -11.696 1.00 92.50 98 ALA A C 1
ATOM 736 O O . ALA A 1 98 ? 10.304 4.391 -11.335 1.00 92.50 98 ALA A O 1
ATOM 737 N N . ARG A 1 99 ? 8.128 3.907 -11.628 1.00 91.81 99 ARG A N 1
ATOM 738 C CA . ARG A 1 99 ? 7.604 5.179 -11.095 1.00 91.81 99 ARG A CA 1
ATOM 739 C C . ARG A 1 99 ? 7.405 5.164 -9.575 1.00 91.81 99 ARG A C 1
ATOM 741 O O . ARG A 1 99 ? 6.869 6.116 -9.013 1.00 91.81 99 ARG A O 1
ATOM 748 N N . ILE A 1 100 ? 7.806 4.104 -8.867 1.00 91.75 100 ILE A N 1
ATOM 749 C CA . ILE A 1 100 ? 7.785 4.116 -7.398 1.00 91.75 100 ILE A CA 1
ATOM 750 C C . ILE A 1 100 ? 8.668 5.262 -6.895 1.00 91.75 100 ILE A C 1
ATOM 752 O O . ILE A 1 100 ? 9.862 5.321 -7.174 1.00 91.75 100 ILE A O 1
ATOM 756 N N . GLY A 1 101 ? 8.076 6.152 -6.099 1.00 85.88 101 GLY A N 1
ATOM 757 C CA . GLY A 1 101 ? 8.759 7.333 -5.572 1.00 85.88 101 GLY A CA 1
ATOM 758 C C . GLY A 1 101 ? 8.653 8.578 -6.454 1.00 85.88 101 GLY A C 1
ATOM 759 O O . GLY A 1 101 ? 8.998 9.653 -5.967 1.00 85.88 101 GLY A O 1
ATOM 760 N N . ASP A 1 102 ? 8.121 8.470 -7.676 1.00 89.56 102 ASP A N 1
ATOM 761 C CA . ASP A 1 102 ? 7.730 9.629 -8.477 1.00 89.56 102 ASP A CA 1
ATOM 762 C C . ASP A 1 102 ? 6.484 10.287 -7.866 1.00 89.56 102 ASP A C 1
ATOM 764 O O . ASP A 1 102 ? 5.390 9.715 -7.855 1.00 89.56 102 ASP A O 1
ATOM 768 N N . LEU A 1 103 ? 6.669 11.495 -7.328 1.00 87.12 103 LEU A N 1
ATOM 769 C CA . LEU A 1 103 ? 5.619 12.243 -6.646 1.00 87.12 103 LEU A CA 1
ATOM 770 C C . LEU A 1 103 ? 4.527 12.729 -7.597 1.00 87.12 103 LEU A C 1
ATOM 772 O O . LEU A 1 103 ? 3.374 12.780 -7.174 1.00 87.12 103 LEU A O 1
ATOM 776 N N . GLU A 1 104 ? 4.853 13.034 -8.854 1.00 87.88 104 GLU A N 1
ATOM 777 C CA . GLU A 1 104 ? 3.855 13.482 -9.832 1.00 87.88 104 GLU A CA 1
ATOM 778 C C . GLU A 1 104 ? 2.863 12.357 -10.141 1.00 87.88 104 GLU A C 1
ATOM 780 O O . GLU A 1 104 ? 1.654 12.583 -10.189 1.00 87.88 104 GLU A O 1
ATOM 785 N N . THR A 1 105 ? 3.365 11.125 -10.243 1.00 86.88 105 THR A N 1
ATOM 786 C CA . THR A 1 105 ? 2.534 9.935 -10.444 1.00 86.88 105 THR A CA 1
ATOM 787 C C . THR A 1 105 ? 1.781 9.530 -9.173 1.00 86.88 105 THR A C 1
ATOM 789 O O . THR A 1 105 ? 0.577 9.266 -9.216 1.00 86.88 105 THR A O 1
ATOM 792 N N . ILE A 1 106 ? 2.465 9.431 -8.027 1.00 90.56 106 ILE A N 1
ATOM 793 C CA . ILE A 1 106 ? 1.896 8.753 -6.852 1.00 90.56 106 ILE A CA 1
ATOM 794 C C . ILE A 1 106 ? 1.043 9.665 -5.964 1.00 90.56 106 ILE A C 1
ATOM 796 O O . ILE A 1 106 ? 0.119 9.179 -5.307 1.00 90.56 106 ILE A O 1
ATOM 800 N N . ALA A 1 107 ? 1.324 10.972 -5.919 1.00 90.94 107 ALA A N 1
ATOM 801 C CA . ALA A 1 107 ? 0.636 11.875 -4.999 1.00 90.94 107 ALA A CA 1
ATOM 802 C C . ALA A 1 107 ? -0.872 11.993 -5.292 1.00 90.94 107 ALA A C 1
ATOM 804 O O . ALA A 1 107 ? -1.642 11.846 -4.341 1.00 90.94 107 ALA A O 1
ATOM 805 N N . PRO A 1 108 ? -1.341 12.161 -6.549 1.00 91.81 108 PRO A N 1
ATOM 806 C CA . PRO A 1 108 ? -2.778 12.207 -6.836 1.00 91.81 108 PRO A CA 1
ATOM 807 C C . PRO A 1 108 ? -3.501 10.920 -6.420 1.00 91.81 108 PRO A C 1
ATOM 809 O O . PRO A 1 108 ? -4.579 10.963 -5.825 1.00 91.81 108 PRO A O 1
ATOM 812 N N . PHE A 1 109 ? -2.876 9.767 -6.676 1.00 93.62 109 PHE A N 1
ATOM 813 C CA . PHE A 1 109 ? -3.415 8.461 -6.309 1.00 93.62 109 PHE A CA 1
ATOM 814 C C . PHE A 1 109 ? -3.544 8.296 -4.790 1.00 93.62 109 PHE A C 1
ATOM 816 O O . PHE A 1 109 ? -4.602 7.910 -4.290 1.00 93.62 109 PHE A O 1
ATOM 823 N N . VAL A 1 110 ? -2.489 8.633 -4.045 1.00 94.62 110 VAL A N 1
ATOM 824 C CA . VAL A 1 110 ? -2.484 8.568 -2.579 1.00 94.62 110 VAL A CA 1
ATOM 825 C C . VAL A 1 110 ? -3.475 9.553 -1.970 1.00 94.62 110 VAL A C 1
ATOM 827 O O . VAL A 1 110 ? -4.150 9.193 -1.009 1.00 94.62 110 VAL A O 1
ATOM 830 N N . SER A 1 111 ? -3.602 10.763 -2.517 1.00 94.44 111 SER A N 1
ATOM 831 C CA . SER A 1 111 ? -4.594 11.738 -2.053 1.00 94.44 111 SER A CA 1
ATOM 832 C C . SER A 1 111 ? -6.008 11.182 -2.183 1.00 94.44 111 SER A C 1
ATOM 834 O O . SER A 1 111 ? -6.772 11.229 -1.217 1.00 94.44 111 SER A O 1
ATOM 836 N N . ARG A 1 112 ? -6.331 10.556 -3.324 1.00 96.69 112 ARG A N 1
ATOM 837 C CA . ARG A 1 112 ? -7.631 9.904 -3.497 1.00 96.69 112 ARG A CA 1
ATOM 838 C C . ARG A 1 112 ? -7.813 8.720 -2.549 1.00 96.69 112 ARG A C 1
ATOM 840 O O . ARG A 1 112 ? -8.868 8.588 -1.939 1.00 96.69 112 ARG A O 1
ATOM 847 N N . LEU A 1 113 ? -6.791 7.885 -2.368 1.00 97.25 113 LEU A N 1
ATOM 848 C CA . LEU A 1 113 ? -6.838 6.779 -1.407 1.00 97.25 113 LEU A CA 1
ATOM 849 C C . LEU A 1 113 ? -7.078 7.278 0.024 1.00 97.25 113 LEU A C 1
ATOM 851 O O . LEU A 1 113 ? -7.837 6.665 0.769 1.00 97.25 113 LEU A O 1
ATOM 855 N N . ALA A 1 114 ? -6.471 8.399 0.408 1.00 97.56 114 ALA A N 1
ATOM 856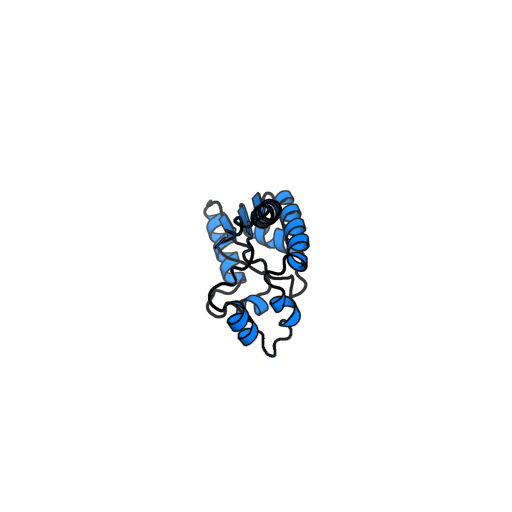 C CA . ALA A 1 114 ? -6.665 8.995 1.722 1.00 97.56 114 ALA A CA 1
ATOM 857 C C . ALA A 1 114 ? -8.118 9.456 1.935 1.00 97.56 114 ALA A C 1
ATOM 859 O O . ALA A 1 114 ? -8.661 9.262 3.023 1.00 97.56 114 ALA A O 1
ATOM 860 N N . GLU A 1 115 ? -8.763 10.030 0.914 1.00 98.00 115 GLU A N 1
ATOM 861 C CA . GLU A 1 115 ? -10.196 10.361 0.949 1.00 98.00 115 GLU A CA 1
ATOM 862 C C . GLU A 1 115 ? -11.046 9.108 1.166 1.00 98.00 115 GLU A C 1
ATOM 864 O O . GLU A 1 115 ? -11.833 9.055 2.112 1.00 98.00 115 GLU A O 1
ATOM 869 N N . GLU A 1 116 ? -10.829 8.075 0.352 1.00 98.56 116 GLU A N 1
ATOM 870 C CA . GLU A 1 116 ? -11.581 6.819 0.421 1.00 98.56 116 GLU A CA 1
ATOM 871 C C . GLU A 1 116 ? -11.401 6.112 1.773 1.00 98.56 116 GLU A C 1
ATOM 873 O O . GLU A 1 116 ? -12.375 5.651 2.373 1.00 98.56 116 GLU A O 1
ATOM 878 N N . CYS A 1 117 ? -10.179 6.095 2.309 1.00 98.56 117 CYS A N 1
ATOM 879 C CA . CYS A 1 117 ? -9.868 5.587 3.6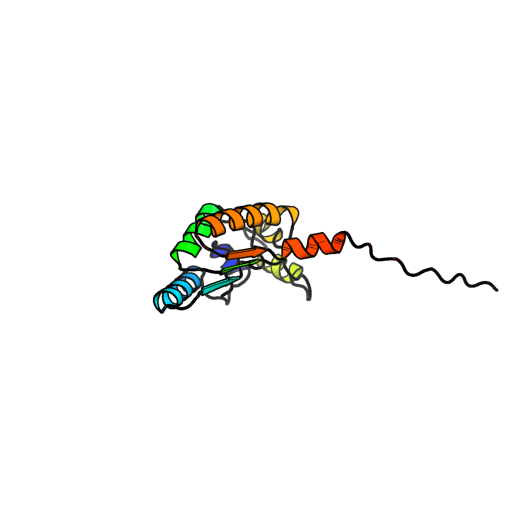43 1.00 98.56 117 CYS A CA 1
ATOM 880 C C . CYS A 1 117 ? -10.654 6.324 4.737 1.00 98.56 117 CYS A C 1
ATOM 882 O O . CYS A 1 117 ? -11.266 5.683 5.596 1.00 98.56 117 CYS A O 1
ATOM 884 N N . ARG A 1 118 ? -10.698 7.662 4.693 1.00 98.19 118 ARG A N 1
ATOM 885 C CA . ARG A 1 118 ? -11.416 8.464 5.696 1.00 98.19 118 ARG A CA 1
ATOM 886 C C . ARG A 1 118 ? -12.916 8.179 5.700 1.00 98.19 118 ARG A C 1
ATOM 888 O O . ARG A 1 118 ? -13.493 8.060 6.778 1.00 98.19 118 ARG A O 1
ATOM 895 N N . THR A 1 119 ? -13.536 7.990 4.530 1.00 98.38 119 THR A N 1
ATOM 896 C CA . THR A 1 119 ? -14.968 7.617 4.450 1.00 98.38 119 THR A CA 1
ATOM 897 C C . THR A 1 119 ? -15.276 6.259 5.091 1.00 98.38 119 THR A C 1
ATOM 899 O O . THR A 1 119 ? -16.398 6.027 5.531 1.00 98.38 119 THR A O 1
ATOM 902 N N . ARG A 1 120 ? -14.268 5.388 5.217 1.00 98.38 120 ARG A N 1
ATOM 903 C CA . ARG A 1 120 ? -14.353 4.058 5.842 1.00 98.38 120 ARG A CA 1
ATOM 904 C C . ARG A 1 120 ? -13.850 4.031 7.288 1.00 98.38 120 ARG A C 1
ATOM 906 O O . ARG A 1 120 ? -13.688 2.962 7.875 1.00 98.38 120 ARG A O 1
ATOM 913 N N . GLY A 1 121 ? -13.591 5.199 7.877 1.00 98.06 121 GLY A N 1
ATOM 914 C CA . GLY A 1 121 ? -13.114 5.318 9.255 1.00 98.06 121 GLY A CA 1
ATOM 915 C C . GLY A 1 121 ? -11.651 4.906 9.453 1.00 98.06 121 GLY A C 1
ATOM 916 O O . GLY A 1 121 ? -11.274 4.531 10.563 1.00 98.06 121 GLY A O 1
ATOM 917 N N . ILE A 1 122 ? -10.831 4.963 8.399 1.00 98.69 122 ILE A N 1
ATOM 918 C CA . ILE A 1 122 ? -9.379 4.779 8.475 1.00 98.69 122 ILE A CA 1
ATOM 919 C C . ILE A 1 122 ? -8.721 6.160 8.582 1.00 98.69 122 ILE A C 1
ATOM 921 O O . ILE A 1 122 ? -8.809 6.968 7.656 1.00 98.69 122 ILE A O 1
ATOM 925 N N . ASP A 1 123 ? -8.025 6.425 9.691 1.00 98.19 123 ASP A N 1
ATOM 926 C CA . ASP A 1 123 ? -7.156 7.604 9.822 1.00 98.19 123 ASP A CA 1
ATOM 927 C C . ASP A 1 123 ? -5.971 7.459 8.860 1.00 98.19 123 ASP A C 1
ATOM 929 O O . ASP A 1 123 ? -5.241 6.468 8.925 1.00 98.19 123 ASP A O 1
ATOM 933 N N . PHE A 1 124 ? -5.778 8.424 7.963 1.00 97.56 124 PHE A N 1
ATOM 934 C CA . PHE A 1 124 ? -4.744 8.371 6.934 1.00 97.56 124 PHE A CA 1
ATOM 935 C C . PHE A 1 124 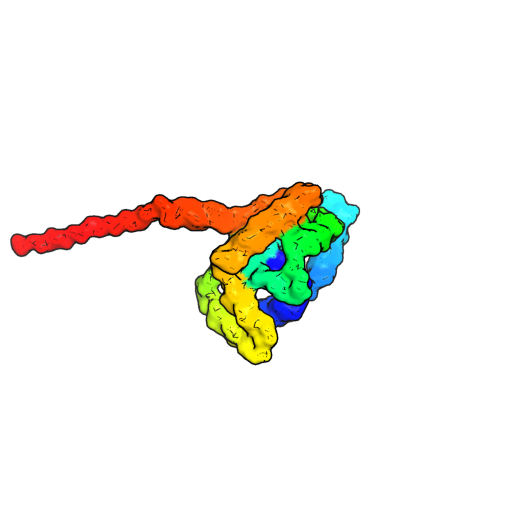? -3.757 9.526 7.094 1.00 97.56 124 PHE A C 1
ATOM 937 O O . PHE A 1 124 ? -4.139 10.692 7.008 1.00 97.56 124 PHE A O 1
ATOM 944 N N . ARG A 1 125 ? -2.466 9.200 7.235 1.00 94.94 125 ARG A N 1
ATOM 945 C CA . ARG A 1 125 ? -1.370 10.177 7.316 1.00 94.94 125 ARG A CA 1
ATOM 946 C C . ARG A 1 125 ? -0.494 10.143 6.071 1.00 94.94 125 ARG A C 1
ATOM 948 O O . ARG A 1 125 ? 0.172 9.145 5.792 1.00 94.94 125 ARG A O 1
ATOM 955 N N . ASN A 1 126 ? -0.447 11.256 5.351 1.00 86.88 126 ASN A N 1
ATOM 956 C CA . ASN A 1 126 ? 0.363 11.385 4.151 1.00 86.88 126 ASN A CA 1
ATOM 957 C C . ASN A 1 126 ? 1.670 12.135 4.447 1.00 86.88 126 ASN A C 1
ATOM 959 O O . ASN A 1 126 ? 1.666 13.346 4.644 1.00 86.88 126 ASN A O 1
ATOM 963 N N . ALA A 1 127 ? 2.810 11.436 4.457 1.00 77.69 127 ALA A N 1
ATOM 964 C CA . ALA A 1 127 ? 4.094 12.096 4.690 1.00 77.69 127 ALA A CA 1
ATOM 965 C C . ALA A 1 127 ? 4.611 12.908 3.482 1.00 77.69 127 ALA A C 1
ATOM 967 O O . ALA A 1 127 ? 5.604 13.620 3.627 1.00 77.69 127 ALA A O 1
ATOM 968 N N . PHE A 1 128 ? 3.969 12.838 2.305 1.00 66.00 128 PHE A N 1
ATOM 969 C CA . PHE A 1 128 ? 4.315 13.708 1.170 1.00 66.00 128 PHE A CA 1
ATOM 970 C C . PHE A 1 128 ? 4.072 15.188 1.485 1.00 66.00 128 PHE A C 1
ATOM 972 O O . PHE A 1 128 ? 4.839 16.044 1.044 1.00 66.00 128 PHE A O 1
ATOM 979 N N . GLU A 1 129 ? 3.050 15.478 2.292 1.00 56.78 129 GLU A N 1
ATOM 980 C CA . GLU A 1 129 ? 2.634 16.839 2.650 1.00 56.78 129 GLU A CA 1
ATOM 981 C C . GLU A 1 129 ? 3.730 17.601 3.412 1.00 56.78 129 GLU A C 1
ATOM 983 O O . GLU A 1 129 ? 3.880 18.807 3.241 1.00 56.78 129 GLU A O 1
ATOM 988 N N . PHE A 1 130 ? 4.577 16.895 4.169 1.00 46.16 130 PHE A N 1
ATOM 989 C CA . PHE A 1 130 ? 5.698 17.503 4.892 1.00 46.16 130 PHE A CA 1
ATOM 990 C C . PHE A 1 130 ? 6.886 17.835 3.982 1.00 46.16 130 PHE A C 1
ATOM 992 O O . PHE A 1 130 ? 7.580 18.820 4.206 1.00 46.16 130 PHE A O 1
ATOM 999 N N . ARG A 1 131 ? 7.109 17.051 2.921 1.00 49.00 131 ARG A N 1
ATOM 1000 C CA . ARG A 1 131 ? 8.279 17.220 2.047 1.00 49.00 131 ARG A CA 1
ATOM 1001 C C . ARG A 1 131 ? 8.103 18.348 1.026 1.00 49.00 131 ARG A C 1
ATOM 1003 O O . ARG A 1 131 ? 9.084 18.986 0.668 1.00 49.00 131 ARG A O 1
ATOM 1010 N N . MET A 1 132 ? 6.864 18.612 0.601 1.00 44.41 132 MET A N 1
ATOM 1011 C CA . MET A 1 132 ? 6.524 19.749 -0.268 1.00 44.41 132 MET A CA 1
ATOM 1012 C C . MET A 1 132 ? 6.588 21.097 0.471 1.00 44.41 132 MET A C 1
ATOM 1014 O O . MET A 1 132 ? 6.935 22.113 -0.133 1.00 44.41 132 MET A O 1
ATOM 1018 N N . ALA A 1 133 ? 6.309 21.111 1.780 1.00 41.12 133 ALA A N 1
ATOM 1019 C CA . ALA A 1 133 ? 6.437 22.306 2.614 1.00 41.12 133 ALA A CA 1
ATOM 1020 C C . ALA A 1 133 ? 7.908 22.724 2.825 1.00 41.12 133 ALA A C 1
ATOM 1022 O O . ALA A 1 133 ? 8.214 23.916 2.790 1.00 41.12 133 ALA A O 1
ATOM 1023 N N . ASP A 1 134 ? 8.825 21.758 2.954 1.00 42.28 134 ASP A N 1
ATOM 1024 C CA . ASP A 1 134 ? 10.262 22.026 3.123 1.00 42.28 134 ASP A CA 1
ATOM 1025 C C . ASP A 1 134 ? 10.950 22.509 1.834 1.00 42.28 134 ASP A C 1
ATOM 1027 O O . ASP A 1 134 ? 11.923 23.257 1.895 1.00 42.28 134 ASP A O 1
ATOM 1031 N N . SER A 1 135 ? 10.432 22.163 0.651 1.00 44.53 135 SER A N 1
ATOM 1032 C CA . SER A 1 135 ? 10.960 22.670 -0.628 1.00 44.53 135 SER A CA 1
ATOM 1033 C C . SER A 1 135 ? 10.703 24.164 -0.875 1.00 44.53 135 SER A C 1
ATOM 1035 O O . SER A 1 135 ? 11.310 24.729 -1.783 1.00 44.53 135 SER A O 1
ATOM 1037 N N . ASN A 1 136 ? 9.855 24.820 -0.072 1.00 39.91 136 ASN A N 1
ATOM 1038 C CA . ASN A 1 136 ? 9.603 26.263 -0.165 1.00 39.91 136 ASN A CA 1
ATOM 1039 C C . ASN A 1 136 ? 10.439 27.097 0.831 1.00 39.91 136 ASN A C 1
ATOM 1041 O O . ASN A 1 136 ? 10.286 28.316 0.904 1.00 39.91 136 ASN A O 1
ATOM 1045 N N . GLN A 1 137 ? 11.339 26.462 1.589 1.00 41.00 137 GLN A N 1
ATOM 1046 C CA . GLN A 1 137 ? 12.359 27.139 2.392 1.00 41.00 137 GLN A CA 1
ATOM 1047 C C . GLN A 1 137 ? 13.693 27.028 1.653 1.00 41.00 137 GLN A C 1
ATOM 1049 O O . GLN A 1 137 ? 14.387 26.015 1.711 1.00 41.00 137 GLN A O 1
ATOM 1054 N N . GLY A 1 138 ? 14.010 28.069 0.881 1.00 35.16 138 GLY A N 1
ATOM 1055 C CA . GLY A 1 138 ? 15.216 28.138 0.066 1.00 35.16 138 GLY A CA 1
ATOM 1056 C C . GLY A 1 138 ? 16.474 27.828 0.876 1.00 35.16 138 GLY A C 1
ATOM 1057 O O . GLY A 1 138 ? 16.753 28.466 1.891 1.00 35.16 138 GLY A O 1
ATOM 1058 N N . PHE A 1 139 ? 17.263 26.871 0.388 1.00 36.19 139 PHE A N 1
ATOM 1059 C CA . PHE A 1 139 ? 18.650 26.711 0.799 1.00 36.19 139 PHE A CA 1
ATOM 1060 C C . PHE A 1 139 ? 19.398 28.009 0.475 1.00 36.19 139 PHE A C 1
ATOM 1062 O O . PHE A 1 139 ? 19.769 28.266 -0.671 1.00 36.19 139 PHE A O 1
ATOM 1069 N N . GLY A 1 140 ? 19.591 28.849 1.492 1.00 35.06 140 GLY A N 1
ATOM 1070 C CA . GLY A 1 140 ? 20.477 29.999 1.424 1.00 35.06 140 GLY A CA 1
ATOM 1071 C C . GLY A 1 140 ? 21.887 29.528 1.083 1.00 35.06 140 GLY A C 1
ATOM 1072 O O . GLY A 1 140 ? 22.508 28.785 1.843 1.00 35.06 140 GLY A O 1
ATOM 1073 N N . LEU A 1 141 ? 22.388 29.941 -0.080 1.00 37.09 141 LEU A N 1
ATOM 1074 C CA . LEU A 1 141 ? 23.798 29.797 -0.429 1.00 37.09 141 LEU A CA 1
ATOM 1075 C C . LEU A 1 141 ? 24.646 30.564 0.602 1.00 37.09 141 LEU A C 1
ATOM 1077 O O . LEU A 1 141 ? 24.323 31.718 0.899 1.00 37.09 141 LEU A O 1
ATOM 1081 N N . PRO A 1 142 ? 25.739 29.986 1.131 1.00 37.31 142 PRO A N 1
ATOM 1082 C CA . PRO A 1 142 ? 26.653 30.742 1.974 1.00 37.31 142 PRO A CA 1
ATOM 1083 C C . PRO A 1 142 ? 27.350 31.836 1.143 1.00 37.31 142 PRO A C 1
ATOM 1085 O O . PRO A 1 142 ? 27.630 31.628 -0.045 1.00 37.31 142 PRO A O 1
ATOM 1088 N N . PRO A 1 143 ? 27.649 33.008 1.735 1.00 38.44 143 PRO A N 1
ATOM 1089 C CA . PRO A 1 143 ? 28.321 34.085 1.024 1.00 38.44 143 PRO A CA 1
ATOM 1090 C C . PRO A 1 143 ? 29.717 33.637 0.579 1.00 38.44 143 PRO A C 1
ATOM 1092 O O . PRO A 1 143 ? 30.515 33.129 1.368 1.00 38.44 143 PRO A O 1
ATOM 1095 N N . LYS A 1 144 ? 30.018 33.846 -0.708 1.00 39.09 144 LYS A N 1
ATOM 1096 C CA . LYS A 1 144 ? 31.368 33.700 -1.262 1.00 39.09 144 LYS A CA 1
ATOM 1097 C C . LYS A 1 144 ? 32.296 34.674 -0.536 1.00 39.09 144 LYS A C 1
ATOM 1099 O O . LYS A 1 144 ? 32.156 35.885 -0.693 1.00 39.09 144 LYS A O 1
ATOM 1104 N N . ALA A 1 145 ? 33.252 34.149 0.225 1.00 39.53 145 ALA A N 1
ATOM 1105 C CA . ALA A 1 145 ? 34.375 34.931 0.715 1.00 39.53 145 ALA A CA 1
ATOM 1106 C C . ALA A 1 145 ? 35.214 35.374 -0.494 1.00 39.53 145 ALA A C 1
ATOM 1108 O O . ALA A 1 145 ? 35.916 34.572 -1.110 1.00 39.53 145 ALA A O 1
ATOM 1109 N N . PHE A 1 146 ? 35.095 36.646 -0.870 1.00 41.00 146 PHE A N 1
ATOM 1110 C CA . PHE A 1 146 ? 36.030 37.280 -1.787 1.00 41.00 146 PHE A CA 1
ATOM 1111 C C . PHE A 1 146 ? 37.353 37.472 -1.049 1.00 41.00 146 PHE A C 1
ATOM 1113 O O . PHE A 1 146 ? 37.448 38.268 -0.119 1.00 41.00 146 PHE A O 1
ATOM 1120 N N . GLY A 1 147 ? 38.368 36.719 -1.468 1.00 39.62 147 GLY A N 1
ATOM 1121 C CA . GLY A 1 147 ? 39.751 37.046 -1.166 1.00 39.62 147 GLY A CA 1
ATOM 1122 C C . GLY A 1 147 ? 40.144 38.318 -1.913 1.00 39.62 147 GLY A C 1
ATOM 1123 O O . GLY A 1 147 ? 39.971 38.411 -3.129 1.00 39.62 147 GLY A O 1
ATOM 1124 N N . SER A 1 148 ? 40.687 39.283 -1.185 1.00 45.34 148 SER A N 1
ATOM 1125 C CA . SER A 1 148 ? 41.447 40.397 -1.741 1.00 45.34 148 SER A CA 1
ATOM 1126 C C . SER A 1 148 ? 42.888 40.297 -1.250 1.00 45.34 148 SER A C 1
ATOM 1128 O O . SER A 1 148 ? 43.135 39.901 -0.113 1.00 45.34 148 SER A O 1
ATOM 1130 N N . ARG A 1 149 ? 43.787 40.578 -2.193 1.00 48.03 149 ARG A N 1
ATOM 1131 C CA . ARG A 1 149 ? 45.249 40.562 -2.104 1.00 48.03 149 ARG A CA 1
ATOM 1132 C C . ARG A 1 149 ? 45.795 41.463 -1.007 1.00 48.03 149 ARG A C 1
ATOM 1134 O O . ARG A 1 149 ? 45.131 42.482 -0.719 1.00 48.03 149 ARG A O 1
#

Foldseek 3Di:
DEDLALPQVLCCLQPVPDDGNVVVLVVLLVCVVVVHADEYENEQRFQDDPPDALLNVLVSCLVSNHQEYEYDADDCPDPSLVVSQVSCPPPPCNVRRNCRRVCVRVVVRLVSSCVSNVVSNHHYYYPVVVVVVVVPPDPDDDDDPDDDD

Sequence (149 aa):
MSVPTLDDRARALLEPWAPPIDARLRCLRALADAGLTTFVGFAPAYPPTGGWSPNQIADVFAEAGVKKMFTRSLDARWGVAEAMAKRLDGSDLAADLARIGDLETIAPFVSRLAEECRTRGIDFRNAFEFRMADSNQGFGLPPKAFGSR

Radius of gyration: 18.81 Å; chains: 1; bounding box: 60×54×38 Å